Protein AF-A9QQA5-F1 (afdb_monomer_lite)

Radius of gyration: 14.96 Å; chains: 1; bounding box: 37×30×40 Å

Secondary structure (DSSP, 8-state):
-PPEEEEEE--TTSS-EEEEEEE--SSSSGGGGT-SEEEEEEEETTEEEEEEEE--TT-----BEEEEEEE---S--S-EEEEESS-S-EEEEEEEETTTTEEEEE----BTTS-EEEE-

Organism: Lycosa singoriensis (NCBI:txid434756)

Foldseek 3Di:
DEADEAEFEADPVNFKTKDKDKAAPVPDPCVVVQCIWIWMWIGHPQKTKIDTPGDNDPHDDPYYHFKYKYFPQQDDDPWKWKDFPVDNIDTWDWDADNVRRMIMTGGPVGHNRTIMMIGD

Sequence (120 aa):
NDPYTLEIALDKTGSHANGTLFIDDFDSFEYRNGNYLLLKFTYDKNSLQSQIIEGPGKFKTNSWLEKIIIFGIQSPPKTVKLSSKSIKSSELIFYYDETKQLLAIRKPAVNIGEEWIITF

Structure (mmCIF, N/CA/C/O backbone):
data_AF-A9QQA5-F1
#
_entry.id   AF-A9QQA5-F1
#
loop_
_atom_site.group_PDB
_atom_site.id
_atom_site.type_symbol
_atom_site.label_atom_id
_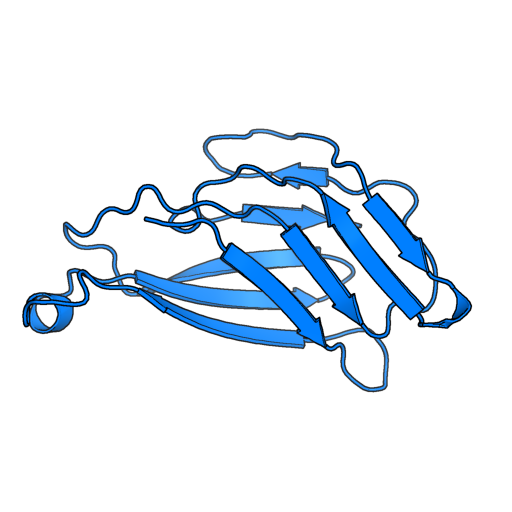atom_site.label_alt_id
_atom_site.label_comp_id
_atom_site.label_asym_id
_atom_site.label_entity_id
_atom_site.label_seq_id
_atom_site.pdbx_PDB_ins_code
_atom_site.Cartn_x
_atom_site.Cartn_y
_atom_site.Cartn_z
_atom_site.occupancy
_atom_site.B_iso_or_equiv
_atom_site.auth_seq_id
_atom_site.auth_comp_id
_atom_site.auth_asym_id
_atom_site.auth_atom_id
_atom_site.pdbx_PDB_model_num
ATOM 1 N N . ASN A 1 1 ? -1.083 2.319 -15.482 1.00 82.38 1 ASN A N 1
ATOM 2 C CA . ASN A 1 1 ? -1.351 3.740 -15.153 1.00 82.38 1 ASN A CA 1
ATOM 3 C C . ASN A 1 1 ? -2.656 3.942 -14.394 1.00 82.38 1 ASN A C 1
ATOM 5 O O . ASN A 1 1 ? -2.843 5.024 -13.850 1.00 82.38 1 ASN A O 1
ATOM 9 N N . ASP A 1 2 ? -3.521 2.930 -14.296 1.00 95.25 2 ASP A N 1
ATOM 10 C CA . ASP A 1 2 ? -4.675 2.970 -13.395 1.00 95.25 2 ASP A CA 1
ATOM 11 C C . ASP A 1 2 ? -4.251 2.938 -11.920 1.00 95.25 2 ASP A C 1
ATOM 13 O O . ASP A 1 2 ? -3.125 2.521 -11.609 1.00 95.25 2 ASP A O 1
ATOM 17 N N . PRO A 1 3 ? -5.105 3.422 -11.007 1.00 98.12 3 PRO A N 1
ATOM 18 C CA . PRO A 1 3 ? -4.818 3.373 -9.586 1.00 98.12 3 PRO A CA 1
ATOM 19 C C . PRO A 1 3 ? -4.900 1.953 -9.012 1.00 98.12 3 PRO A C 1
ATOM 21 O O . PRO A 1 3 ? -5.535 1.064 -9.573 1.00 98.12 3 PRO A O 1
ATOM 24 N N . TYR A 1 4 ? -4.275 1.770 -7.851 1.00 98.50 4 TYR A N 1
ATOM 25 C CA . TYR A 1 4 ? -4.290 0.527 -7.090 1.00 98.50 4 TYR A CA 1
ATOM 26 C C . TYR A 1 4 ? -5.233 0.614 -5.891 1.00 98.50 4 TYR A C 1
ATOM 28 O O . TYR A 1 4 ? -5.221 1.595 -5.140 1.00 98.50 4 TYR A O 1
ATOM 36 N N . THR A 1 5 ? -5.973 -0.469 -5.663 1.00 98.62 5 THR A N 1
ATOM 37 C CA . THR A 1 5 ? -6.555 -0.798 -4.361 1.00 98.62 5 THR A CA 1
ATOM 38 C C . THR A 1 5 ? -5.699 -1.889 -3.718 1.00 98.62 5 THR A C 1
ATOM 40 O O . THR A 1 5 ? -5.415 -2.897 -4.360 1.00 98.62 5 THR A O 1
ATOM 43 N N . LEU A 1 6 ? -5.287 -1.695 -2.463 1.00 98.56 6 LEU A N 1
ATOM 44 C CA . LEU A 1 6 ? -4.600 -2.729 -1.684 1.00 98.56 6 LEU A CA 1
ATOM 45 C C . LEU A 1 6 ? -5.570 -3.396 -0.710 1.00 98.56 6 LEU A C 1
ATOM 47 O O . LEU A 1 6 ? -6.194 -2.720 0.107 1.00 98.56 6 LEU A O 1
ATOM 51 N N . GLU A 1 7 ? -5.651 -4.719 -0.772 1.00 98.56 7 GLU A N 1
ATOM 52 C CA . GLU A 1 7 ? -6.382 -5.549 0.183 1.00 98.56 7 GLU A CA 1
ATOM 53 C C . GLU A 1 7 ? -5.386 -6.246 1.110 1.00 98.56 7 GLU A C 1
ATOM 55 O O . GLU A 1 7 ? -4.525 -7.006 0.670 1.00 98.56 7 GLU A O 1
ATOM 60 N N . ILE A 1 8 ? -5.477 -5.950 2.403 1.00 98.50 8 ILE A N 1
ATOM 61 C CA . ILE A 1 8 ? -4.546 -6.404 3.432 1.00 98.50 8 ILE A CA 1
ATOM 62 C C . ILE A 1 8 ? -5.301 -7.333 4.378 1.00 98.50 8 ILE A C 1
ATOM 64 O O . ILE A 1 8 ? -6.108 -6.886 5.190 1.00 98.50 8 ILE A O 1
ATOM 68 N N . ALA A 1 9 ? -5.045 -8.633 4.281 1.00 98.19 9 ALA A N 1
ATOM 69 C CA . ALA A 1 9 ? -5.574 -9.612 5.224 1.00 98.19 9 ALA A CA 1
ATOM 70 C C . ALA A 1 9 ? -4.571 -9.819 6.361 1.00 98.19 9 ALA A C 1
ATOM 72 O O . ALA A 1 9 ? -3.474 -10.331 6.128 1.00 98.19 9 ALA A O 1
ATOM 73 N N . LEU A 1 10 ? -4.933 -9.397 7.575 1.00 97.94 10 LEU A N 1
ATOM 74 C CA . LEU A 1 10 ? -4.097 -9.611 8.751 1.00 97.94 10 LEU A CA 1
ATOM 75 C C . LEU A 1 10 ? -4.103 -11.084 9.168 1.00 97.94 10 LEU A C 1
ATOM 77 O O . LEU A 1 10 ? -5.049 -11.836 8.917 1.00 97.94 10 LEU A O 1
ATOM 81 N N . ASP A 1 11 ? -3.021 -11.497 9.818 1.00 96.56 11 ASP A N 1
ATOM 82 C CA . ASP A 1 11 ? -2.908 -12.804 10.444 1.00 96.56 11 ASP A CA 1
ATOM 83 C C . ASP A 1 11 ? -3.930 -12.991 11.584 1.00 96.56 11 ASP A C 1
ATOM 85 O O . ASP A 1 11 ? -4.637 -12.071 11.994 1.00 96.56 11 ASP A O 1
ATOM 89 N N . LYS A 1 12 ? -3.999 -14.201 12.155 1.00 93.62 12 LYS A N 1
ATOM 90 C CA . LYS A 1 12 ? -4.972 -14.526 13.219 1.00 93.62 12 LYS A CA 1
ATOM 91 C C . LYS A 1 12 ? -4.857 -13.636 14.457 1.00 93.62 12 LYS A C 1
ATOM 93 O O . LYS A 1 12 ? -5.821 -13.519 15.207 1.00 93.62 12 LYS A O 1
ATOM 98 N N . 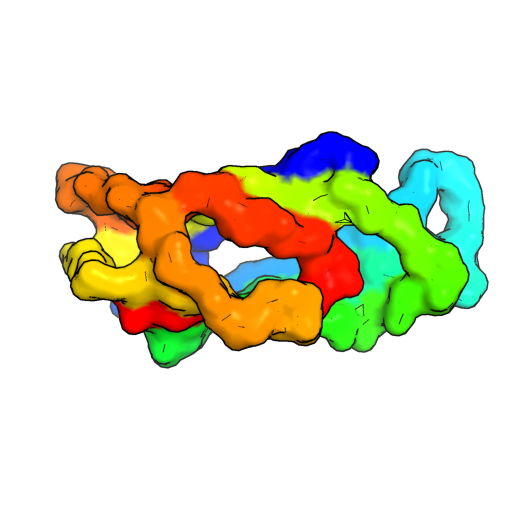THR A 1 13 ? -3.677 -13.072 14.703 1.00 92.50 13 THR A N 1
ATOM 99 C CA . THR A 1 13 ? -3.449 -12.175 15.838 1.00 92.50 13 THR A CA 1
ATOM 100 C C . THR A 1 13 ? -3.836 -10.727 15.528 1.00 92.50 13 THR A C 1
ATOM 102 O O . THR A 1 13 ? -3.911 -9.919 16.450 1.00 92.50 13 THR A O 1
ATOM 105 N N . GLY A 1 14 ? -4.113 -10.401 14.261 1.00 92.62 14 GLY A N 1
ATOM 106 C CA . GLY A 1 14 ? -4.432 -9.049 13.812 1.00 92.62 14 GLY A CA 1
ATOM 107 C C . GLY A 1 14 ? -3.220 -8.117 13.823 1.00 92.62 14 GLY A C 1
ATOM 108 O O . GLY A 1 14 ? -3.392 -6.906 13.933 1.00 92.62 14 GLY A O 1
ATOM 109 N N . SER A 1 15 ? -1.997 -8.654 13.773 1.00 94.12 15 SER A N 1
ATOM 110 C CA . SER A 1 15 ? -0.775 -7.868 13.980 1.00 94.12 15 SER A CA 1
ATOM 111 C C . SER A 1 15 ? 0.136 -7.799 12.762 1.00 94.12 15 SER A C 1
ATOM 113 O O . SER A 1 15 ? 0.882 -6.828 12.644 1.00 94.12 15 SER A O 1
ATOM 115 N N . HIS A 1 16 ? 0.054 -8.767 11.842 1.00 98.06 16 HIS A N 1
ATOM 116 C CA . HIS A 1 16 ? 0.971 -8.836 10.707 1.00 98.06 16 HIS A CA 1
ATOM 117 C C . HIS A 1 16 ? 0.277 -9.155 9.383 1.00 98.06 16 HIS A C 1
ATOM 119 O O . HIS A 1 16 ? -0.608 -10.004 9.310 1.00 98.06 16 HIS A O 1
ATOM 125 N N . ALA A 1 17 ? 0.763 -8.529 8.313 1.00 98.50 17 ALA A N 1
ATOM 126 C CA . ALA A 1 17 ? 0.546 -8.942 6.930 1.00 98.50 17 ALA A CA 1
ATOM 127 C C . ALA A 1 17 ? 1.744 -8.510 6.080 1.00 98.50 17 ALA A C 1
ATOM 129 O O . ALA A 1 17 ? 2.429 -7.539 6.402 1.00 98.50 17 ALA A O 1
ATOM 130 N N . ASN A 1 18 ? 2.014 -9.210 4.984 1.00 98.38 18 ASN A N 1
ATOM 131 C CA . ASN A 1 18 ? 3.004 -8.769 4.009 1.00 98.38 18 ASN A CA 1
ATOM 132 C C . ASN A 1 18 ? 2.628 -9.227 2.600 1.00 98.38 18 ASN A C 1
ATOM 134 O O . ASN A 1 18 ? 1.842 -10.156 2.428 1.00 98.38 18 ASN A O 1
ATOM 138 N N . GLY A 1 19 ? 3.194 -8.558 1.603 1.00 98.62 19 GLY A N 1
ATOM 139 C CA . GLY A 1 19 ? 3.025 -8.905 0.200 1.00 98.62 19 GLY A CA 1
ATOM 140 C C . GLY A 1 19 ? 4.017 -8.152 -0.673 1.00 98.62 19 GLY A C 1
ATOM 141 O O . GLY A 1 19 ? 4.684 -7.223 -0.215 1.00 98.62 19 GLY A O 1
ATOM 142 N N . THR A 1 20 ? 4.115 -8.549 -1.936 1.00 98.56 20 THR A N 1
ATOM 143 C CA . THR A 1 20 ? 4.978 -7.894 -2.924 1.00 98.56 20 THR A CA 1
ATOM 144 C C . THR A 1 20 ? 4.196 -7.529 -4.174 1.00 98.56 20 THR A C 1
ATOM 146 O O . THR A 1 20 ? 3.272 -8.246 -4.553 1.00 98.56 20 THR A O 1
ATOM 149 N N . LEU A 1 21 ? 4.594 -6.444 -4.836 1.00 98.44 21 LEU A N 1
ATOM 150 C CA . LEU A 1 21 ? 4.022 -6.001 -6.106 1.00 98.44 21 LEU A CA 1
ATOM 151 C C . LEU A 1 21 ? 5.144 -5.732 -7.107 1.00 98.44 21 LEU A C 1
ATOM 153 O O . LEU A 1 21 ? 5.997 -4.882 -6.864 1.00 98.44 21 LEU A O 1
ATOM 157 N N . PHE A 1 22 ? 5.120 -6.459 -8.221 1.00 98.00 22 PHE A N 1
ATOM 158 C CA . PHE A 1 22 ? 5.975 -6.221 -9.380 1.00 98.00 22 PHE A CA 1
ATOM 159 C C . PHE A 1 22 ? 5.225 -5.362 -10.404 1.00 98.00 22 PHE A C 1
ATOM 161 O O . PHE A 1 22 ? 4.051 -5.618 -10.674 1.00 98.00 22 PHE A O 1
ATOM 168 N N . ILE A 1 23 ? 5.891 -4.351 -10.961 1.00 97.44 23 ILE A N 1
ATOM 169 C CA . ILE A 1 23 ? 5.331 -3.440 -11.964 1.00 97.44 23 ILE A CA 1
ATOM 170 C C . ILE A 1 23 ? 6.391 -3.160 -13.030 1.00 97.44 23 ILE A C 1
ATOM 172 O O . ILE A 1 23 ? 7.463 -2.660 -12.704 1.00 97.44 23 ILE A O 1
ATOM 176 N N . ASP A 1 24 ? 6.081 -3.404 -14.295 1.00 97.12 24 ASP A N 1
ATOM 177 C CA . ASP A 1 24 ? 6.891 -2.993 -15.443 1.00 97.12 24 ASP A CA 1
ATOM 178 C C . ASP A 1 24 ? 6.011 -2.287 -16.491 1.00 97.12 24 ASP A C 1
ATOM 180 O O . ASP A 1 24 ? 4.946 -1.747 -16.170 1.00 97.12 24 ASP A O 1
ATOM 184 N N . ASP A 1 25 ? 6.485 -2.202 -17.733 1.00 95.88 25 ASP A N 1
ATOM 185 C CA . ASP A 1 25 ? 5.745 -1.584 -18.834 1.00 95.88 25 ASP A CA 1
ATOM 186 C C . ASP A 1 25 ? 4.698 -2.509 -19.484 1.00 95.88 25 ASP A C 1
ATOM 188 O O . ASP A 1 25 ? 3.950 -2.040 -20.342 1.00 95.88 25 ASP A O 1
ATOM 192 N N . PHE A 1 26 ? 4.606 -3.772 -19.042 1.00 94.81 26 PHE A N 1
ATOM 193 C CA . PHE A 1 26 ? 3.729 -4.837 -19.543 1.00 94.81 26 PHE A CA 1
ATOM 194 C C . PHE A 1 26 ? 3.909 -5.244 -21.016 1.00 94.81 26 PHE A C 1
ATOM 196 O O . PHE A 1 26 ? 3.164 -6.102 -21.491 1.00 94.81 26 PHE A O 1
ATOM 203 N N . ASP A 1 27 ? 4.858 -4.655 -21.742 1.00 95.81 27 ASP A N 1
ATOM 204 C CA . ASP A 1 27 ? 4.962 -4.792 -23.203 1.00 95.81 27 ASP A CA 1
ATOM 205 C C . ASP A 1 27 ? 6.351 -5.265 -23.644 1.00 95.81 27 ASP A C 1
ATOM 207 O O . ASP A 1 27 ? 6.488 -6.101 -24.539 1.00 95.81 27 ASP A O 1
ATOM 211 N N . SER A 1 28 ? 7.407 -4.768 -22.999 1.00 97.06 28 SER A N 1
ATOM 212 C CA . SER A 1 28 ? 8.779 -5.020 -23.423 1.00 97.06 28 SER A CA 1
ATOM 213 C C . SER A 1 28 ? 9.516 -6.011 -22.512 1.00 97.06 28 SER A C 1
ATOM 215 O O . SER A 1 28 ? 8.999 -6.537 -21.529 1.00 97.06 28 SER A O 1
ATOM 217 N N . PHE A 1 29 ? 10.784 -6.275 -22.842 1.00 97.56 29 PHE A N 1
ATOM 218 C CA . PHE A 1 29 ? 11.700 -7.039 -21.989 1.00 97.56 29 PHE A CA 1
ATOM 219 C C . PHE A 1 29 ? 12.602 -6.142 -21.129 1.00 97.56 29 PHE A C 1
ATOM 221 O O . PHE A 1 29 ? 13.592 -6.626 -20.577 1.00 97.56 29 PHE A O 1
ATOM 228 N N . GLU A 1 30 ? 12.296 -4.848 -20.997 1.00 97.88 30 GLU A N 1
ATOM 229 C CA . GLU A 1 30 ? 13.130 -3.888 -20.263 1.00 97.88 30 GLU A CA 1
ATOM 230 C C . GLU A 1 30 ? 13.245 -4.204 -18.761 1.00 97.88 30 GLU A C 1
ATOM 232 O O . GLU A 1 30 ? 14.218 -3.791 -18.121 1.00 97.88 30 GLU A O 1
ATOM 237 N N . TYR A 1 31 ? 12.355 -5.037 -18.204 1.00 97.31 31 TYR A N 1
ATOM 238 C CA . TYR A 1 31 ? 12.525 -5.591 -16.858 1.00 97.31 31 TYR A CA 1
ATOM 239 C C . TYR A 1 31 ? 13.862 -6.346 -16.700 1.00 97.31 31 TYR A C 1
ATOM 241 O O . TYR A 1 31 ? 14.478 -6.300 -15.636 1.00 97.31 31 TYR A O 1
ATOM 249 N N . ARG A 1 32 ? 14.381 -6.970 -17.772 1.00 96.94 32 ARG A N 1
ATOM 250 C CA . ARG A 1 32 ? 15.696 -7.645 -17.780 1.00 96.94 32 ARG A CA 1
ATOM 251 C C . ARG A 1 32 ? 16.864 -6.672 -17.620 1.00 96.94 32 ARG A C 1
ATOM 253 O O . ARG A 1 32 ? 17.934 -7.079 -17.181 1.00 96.94 32 ARG A O 1
ATOM 260 N N . ASN A 1 33 ? 16.644 -5.399 -17.946 1.00 97.06 33 ASN A N 1
ATOM 261 C CA . ASN A 1 33 ? 17.600 -4.308 -17.771 1.00 97.06 33 ASN A CA 1
ATOM 262 C C . ASN A 1 33 ? 17.388 -3.556 -16.441 1.00 97.06 33 ASN A C 1
ATOM 264 O O . ASN A 1 33 ? 17.988 -2.502 -16.236 1.00 97.06 33 ASN A O 1
ATOM 268 N N . GLY A 1 34 ? 16.526 -4.058 -15.547 1.00 97.12 34 GLY A N 1
ATOM 269 C CA . GLY A 1 34 ? 16.211 -3.407 -14.273 1.00 97.12 34 GLY A CA 1
ATOM 270 C C . GLY A 1 34 ? 15.174 -2.284 -14.366 1.00 97.12 34 GLY A C 1
ATOM 271 O O . GLY A 1 34 ? 15.007 -1.540 -13.402 1.00 97.12 34 GLY A O 1
ATOM 272 N N . ASN A 1 35 ? 14.478 -2.137 -15.501 1.00 98.12 35 ASN A N 1
ATOM 273 C CA . ASN A 1 35 ? 13.427 -1.131 -15.681 1.00 98.12 35 ASN A CA 1
ATOM 274 C C . ASN A 1 35 ? 12.066 -1.683 -15.237 1.00 98.12 35 ASN A C 1
ATOM 276 O O . ASN A 1 35 ? 11.174 -1.913 -16.048 1.00 98.12 35 ASN A O 1
ATOM 280 N N . TYR A 1 36 ? 11.926 -1.898 -13.936 1.00 98.00 36 TYR A N 1
ATOM 281 C CA . TYR A 1 36 ? 10.699 -2.344 -13.278 1.00 98.00 36 TYR A CA 1
ATOM 282 C C . TYR A 1 36 ? 10.719 -1.868 -11.822 1.00 98.00 36 TYR A C 1
ATOM 284 O O . TYR A 1 36 ? 11.763 -1.457 -11.330 1.00 98.00 36 TYR A O 1
ATOM 292 N N . LEU A 1 37 ? 9.597 -1.940 -11.117 1.00 97.81 37 LEU A N 1
ATOM 293 C CA . LEU A 1 37 ? 9.503 -1.763 -9.670 1.00 97.81 37 LEU A CA 1
ATOM 294 C C . LEU A 1 37 ? 9.157 -3.093 -9.015 1.00 97.81 37 LEU A C 1
ATOM 296 O O . LEU A 1 37 ? 8.203 -3.750 -9.428 1.00 97.81 37 LEU A O 1
ATOM 300 N N . LEU A 1 38 ? 9.877 -3.450 -7.957 1.00 98.50 38 LEU A N 1
ATOM 301 C CA . LEU A 1 38 ? 9.440 -4.472 -7.018 1.00 98.50 38 LEU A CA 1
ATOM 302 C C . LEU A 1 38 ? 9.275 -3.827 -5.647 1.00 98.50 38 LEU A C 1
ATOM 304 O O . LEU A 1 38 ? 10.229 -3.325 -5.052 1.00 98.50 38 LEU A O 1
ATOM 308 N N . LEU A 1 39 ? 8.037 -3.825 -5.169 1.00 98.44 39 LEU A N 1
ATOM 309 C CA . LEU A 1 39 ? 7.639 -3.231 -3.904 1.00 98.44 39 LEU A CA 1
ATOM 310 C C . LEU A 1 39 ? 7.366 -4.327 -2.884 1.00 98.44 39 LEU A C 1
ATOM 312 O O . LEU A 1 39 ? 6.813 -5.373 -3.229 1.00 98.44 39 LEU A O 1
ATOM 316 N N . LYS A 1 40 ? 7.679 -4.056 -1.621 1.00 98.75 40 LYS A N 1
ATOM 317 C CA . LYS A 1 40 ? 7.242 -4.851 -0.477 1.00 98.75 40 LYS A CA 1
ATOM 318 C C . LYS A 1 40 ? 6.296 -4.027 0.382 1.00 98.75 40 LYS A C 1
ATOM 320 O O . LYS A 1 40 ? 6.658 -2.951 0.853 1.00 98.75 40 LYS A O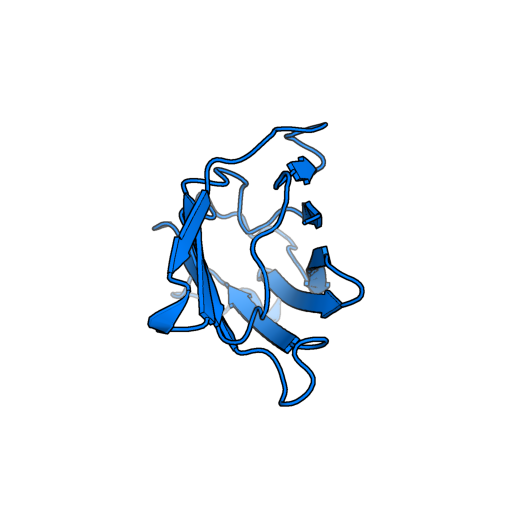 1
ATOM 325 N N . PHE A 1 41 ? 5.116 -4.578 0.636 1.00 98.81 41 PHE A N 1
ATOM 326 C CA . PHE A 1 41 ? 4.176 -4.062 1.618 1.00 98.81 41 PHE A CA 1
ATOM 327 C C . PHE A 1 41 ? 4.307 -4.845 2.919 1.00 98.81 41 PHE A C 1
ATOM 329 O O . PHE A 1 41 ? 4.351 -6.076 2.899 1.00 98.81 41 PHE A O 1
ATOM 336 N N . THR A 1 42 ? 4.363 -4.146 4.049 1.00 98.81 42 THR A N 1
ATOM 337 C CA . THR A 1 42 ? 4.383 -4.769 5.379 1.00 98.81 42 THR A CA 1
ATOM 338 C C . THR A 1 42 ? 3.425 -4.037 6.301 1.00 98.81 42 THR A C 1
ATOM 340 O O . THR A 1 42 ? 3.556 -2.829 6.481 1.00 98.81 42 THR A O 1
ATOM 343 N N . TYR A 1 43 ? 2.480 -4.771 6.883 1.00 98.62 43 TYR A N 1
ATOM 344 C CA . TYR A 1 43 ? 1.727 -4.332 8.048 1.00 98.62 43 TYR A CA 1
ATOM 345 C C . TYR A 1 43 ? 2.389 -4.917 9.298 1.00 98.62 43 TYR A C 1
ATOM 347 O O . TYR A 1 43 ? 2.456 -6.138 9.430 1.00 98.62 43 TYR A O 1
ATOM 355 N N . ASP A 1 44 ? 2.897 -4.057 10.176 1.00 97.56 44 ASP A N 1
ATOM 356 C CA . ASP A 1 44 ? 3.452 -4.407 11.491 1.00 97.56 44 ASP A CA 1
ATOM 357 C C . ASP A 1 44 ? 3.340 -3.191 12.425 1.00 97.56 44 ASP A C 1
ATOM 359 O O . ASP A 1 44 ? 3.397 -2.042 11.971 1.00 97.56 44 ASP A O 1
ATOM 363 N N . LYS A 1 45 ? 3.192 -3.433 13.734 1.00 92.56 45 LYS A N 1
ATOM 364 C CA . LYS A 1 45 ? 3.161 -2.397 14.789 1.00 92.56 45 LYS A CA 1
ATOM 365 C C . LYS A 1 45 ? 2.222 -1.226 14.469 1.00 92.56 45 LYS A C 1
ATOM 367 O O . LYS A 1 45 ? 2.598 -0.067 14.633 1.00 92.56 45 LYS A O 1
ATOM 372 N N . ASN A 1 46 ? 1.002 -1.526 14.014 1.00 93.44 46 ASN A N 1
ATOM 373 C CA . ASN A 1 46 ? 0.003 -0.521 13.620 1.00 93.44 46 ASN A CA 1
ATOM 374 C C . ASN A 1 46 ? 0.535 0.464 12.565 1.00 93.44 46 ASN A C 1
ATOM 376 O O . ASN A 1 46 ? 0.272 1.668 12.612 1.00 93.44 46 ASN A O 1
ATOM 380 N N . SER A 1 47 ? 1.306 -0.049 11.608 1.00 97.75 47 SER A N 1
ATOM 381 C CA . SER A 1 47 ? 1.757 0.699 10.443 1.00 97.75 47 SER A CA 1
ATOM 382 C C . SER A 1 47 ? 1.719 -0.173 9.196 1.00 97.75 47 SER A C 1
ATOM 384 O O . SER A 1 47 ? 2.054 -1.351 9.265 1.00 97.75 47 SER A O 1
ATOM 386 N N . LEU A 1 48 ? 1.333 0.408 8.062 1.00 98.69 48 LEU A N 1
ATOM 387 C CA . LEU A 1 48 ? 1.448 -0.188 6.735 1.00 98.69 48 LEU A CA 1
ATOM 388 C C . LEU A 1 48 ? 2.535 0.565 5.971 1.00 98.69 48 LEU A C 1
ATOM 390 O O . LEU A 1 48 ? 2.430 1.775 5.779 1.00 98.69 48 LEU A O 1
ATOM 394 N N . GLN A 1 49 ? 3.567 -0.144 5.539 1.00 98.69 49 GLN A N 1
ATOM 395 C CA . GLN A 1 49 ? 4.731 0.427 4.869 1.00 98.69 49 GLN A CA 1
ATOM 396 C C . GLN A 1 49 ? 4.858 -0.129 3.457 1.00 98.69 49 GLN A C 1
ATOM 398 O O . GLN A 1 49 ? 4.670 -1.327 3.258 1.00 98.69 49 GLN A O 1
ATOM 403 N N . SER A 1 50 ? 5.214 0.736 2.510 1.00 98.69 50 SER A N 1
ATOM 404 C CA . SER A 1 50 ? 5.656 0.389 1.159 1.00 98.69 50 SER A CA 1
ATOM 405 C C . SER A 1 50 ? 7.139 0.691 1.025 1.00 98.69 50 SER A C 1
ATOM 407 O O . SER A 1 50 ? 7.560 1.822 1.271 1.00 98.69 50 SER A O 1
ATOM 409 N N . GLN A 1 51 ? 7.913 -0.315 0.630 1.00 98.50 51 GLN A N 1
ATOM 410 C CA . GLN A 1 51 ? 9.356 -0.223 0.420 1.00 98.50 51 GLN A CA 1
ATOM 411 C C . GLN A 1 51 ? 9.709 -0.661 -0.997 1.00 98.50 51 GLN A C 1
ATOM 413 O O . GLN A 1 51 ? 9.168 -1.657 -1.481 1.00 98.50 51 GLN A O 1
ATOM 418 N N . ILE A 1 52 ? 10.637 0.042 -1.643 1.00 98.19 52 ILE A N 1
ATOM 419 C CA . ILE A 1 52 ? 11.182 -0.377 -2.938 1.00 98.19 52 ILE A CA 1
ATOM 420 C C . ILE A 1 52 ? 12.314 -1.359 -2.656 1.00 98.19 52 ILE A C 1
ATOM 422 O O . ILE A 1 52 ? 13.331 -0.985 -2.076 1.00 98.19 52 ILE A O 1
ATOM 426 N N . ILE A 1 53 ? 12.141 -2.618 -3.056 1.00 97.88 53 ILE A N 1
ATOM 427 C CA . ILE A 1 53 ? 13.169 -3.647 -2.865 1.00 97.88 53 ILE A CA 1
ATOM 428 C C . ILE A 1 53 ? 14.060 -3.813 -4.099 1.00 97.88 53 ILE A C 1
ATOM 430 O O . ILE A 1 53 ? 15.251 -4.059 -3.935 1.00 97.88 53 ILE A O 1
ATOM 434 N N . GLU A 1 54 ? 13.529 -3.601 -5.310 1.00 97.56 54 GLU A N 1
ATOM 435 C CA . GLU A 1 54 ? 14.309 -3.552 -6.558 1.00 97.56 54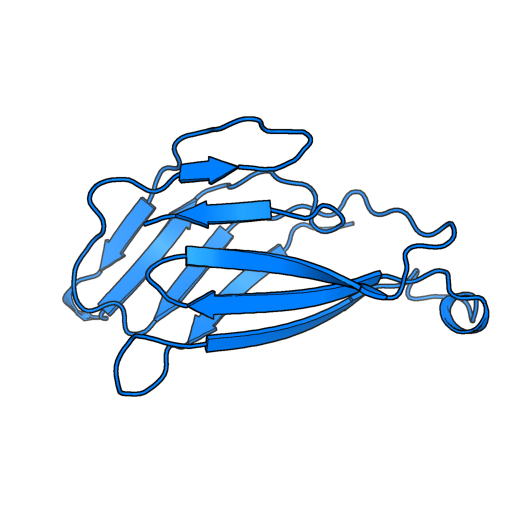 GLU A CA 1
ATOM 436 C C . GLU A 1 54 ? 13.727 -2.520 -7.544 1.00 97.56 54 GLU A C 1
ATOM 438 O O . GLU A 1 54 ? 12.533 -2.204 -7.501 1.00 97.56 54 GLU A O 1
ATOM 443 N N . GLY A 1 55 ? 14.578 -1.996 -8.438 1.00 95.00 55 GLY A N 1
ATOM 444 C CA . GLY A 1 55 ? 14.213 -0.957 -9.410 1.00 95.00 55 GLY A CA 1
ATOM 445 C C . GLY A 1 55 ? 14.535 0.481 -8.967 1.00 95.00 55 GLY A C 1
ATOM 446 O O . GLY A 1 55 ? 15.366 0.682 -8.081 1.00 95.00 55 GLY A O 1
ATOM 447 N N . PRO A 1 56 ? 13.921 1.517 -9.583 1.00 93.88 56 PRO A N 1
ATOM 448 C CA . PRO A 1 56 ? 13.088 1.455 -10.788 1.00 93.88 56 PRO A CA 1
ATOM 449 C C . PRO A 1 56 ? 13.890 1.405 -12.101 1.00 93.88 56 PRO A C 1
ATOM 451 O O . PRO A 1 56 ? 13.303 1.352 -13.181 1.00 93.88 56 PRO A O 1
ATOM 454 N N . GLY A 1 57 ? 15.219 1.545 -12.048 1.00 94.94 57 GLY A N 1
ATOM 455 C CA . GLY A 1 57 ? 16.000 1.862 -13.244 1.00 94.94 57 GLY A CA 1
ATOM 456 C C . GLY A 1 57 ? 15.461 3.141 -13.896 1.00 94.94 57 GLY A C 1
ATOM 457 O O . GLY A 1 57 ? 15.439 4.206 -13.276 1.00 94.94 57 GLY A O 1
ATOM 458 N N . LYS A 1 58 ? 14.994 3.037 -15.144 1.00 95.88 58 LYS A N 1
ATOM 459 C CA . LYS A 1 58 ? 14.321 4.123 -15.881 1.00 95.88 58 LYS A CA 1
ATOM 460 C C . LYS A 1 58 ? 12.793 4.043 -15.843 1.00 95.88 58 LYS A C 1
ATOM 462 O O . LYS A 1 58 ? 12.143 4.944 -16.377 1.00 95.88 58 LYS A O 1
ATOM 467 N N . PHE A 1 59 ? 12.223 2.993 -15.256 1.00 97.00 59 PHE A N 1
ATOM 468 C CA . PHE A 1 59 ? 10.781 2.811 -15.197 1.00 97.00 59 PHE A CA 1
ATOM 469 C C . PHE A 1 59 ? 10.112 3.937 -14.404 1.00 97.00 59 PHE A C 1
ATOM 471 O O . PHE A 1 59 ? 10.628 4.421 -13.395 1.00 97.00 59 PHE A O 1
ATOM 478 N N . LYS A 1 60 ? 8.949 4.375 -14.882 1.00 95.62 60 LYS A N 1
ATOM 479 C CA . LYS A 1 60 ? 8.114 5.384 -14.231 1.00 95.62 60 LYS A CA 1
ATOM 480 C C . LYS A 1 60 ? 6.662 4.982 -14.393 1.00 95.62 60 LYS A C 1
ATOM 482 O O . LYS A 1 60 ? 6.270 4.486 -15.444 1.00 95.62 60 LYS A O 1
ATOM 487 N N . THR A 1 61 ? 5.857 5.268 -13.380 1.00 96.69 61 THR A N 1
ATOM 488 C CA . THR A 1 61 ? 4.418 5.023 -13.422 1.00 96.69 61 THR A CA 1
ATOM 489 C C . THR A 1 61 ? 3.650 6.220 -12.882 1.00 96.69 61 THR A C 1
ATOM 491 O O . THR A 1 61 ? 4.066 6.860 -11.915 1.00 96.69 61 THR A O 1
ATOM 494 N N . ASN A 1 62 ? 2.510 6.511 -13.510 1.00 97.00 62 ASN A N 1
ATOM 495 C CA . ASN A 1 62 ? 1.536 7.477 -12.999 1.00 97.00 62 ASN A CA 1
ATOM 496 C C . ASN A 1 62 ? 0.481 6.809 -12.104 1.00 97.00 62 ASN A C 1
ATOM 498 O O . ASN A 1 62 ? -0.411 7.486 -11.595 1.00 97.00 62 ASN A O 1
ATOM 502 N N . SER A 1 63 ? 0.563 5.487 -11.919 1.00 97.88 63 SER A N 1
ATOM 503 C CA . SER A 1 63 ? -0.314 4.765 -11.006 1.00 97.88 63 SER A CA 1
ATOM 504 C C . SER A 1 63 ? -0.114 5.229 -9.563 1.00 97.88 63 SER A C 1
ATOM 506 O O . SER A 1 63 ? 0.992 5.531 -9.112 1.00 97.88 63 SER A O 1
ATOM 508 N N . TRP A 1 64 ? -1.209 5.261 -8.820 1.00 98.31 64 TRP A N 1
ATOM 509 C CA . TRP A 1 64 ? -1.268 5.804 -7.468 1.00 98.31 64 TRP A CA 1
ATOM 510 C C . TRP A 1 64 ? -2.205 4.966 -6.599 1.00 98.31 64 TRP A C 1
ATOM 512 O O . TRP A 1 64 ? -2.994 4.174 -7.111 1.00 98.31 64 TRP A O 1
ATOM 522 N N . LEU A 1 65 ? -2.111 5.117 -5.282 1.00 98.50 65 LEU A N 1
ATOM 523 C CA . LEU A 1 65 ? -2.911 4.355 -4.328 1.00 98.50 65 LEU A CA 1
ATOM 524 C C . LEU A 1 65 ? -4.260 5.038 -4.065 1.00 98.50 65 LEU A C 1
ATOM 526 O O . LEU A 1 65 ? -4.317 6.086 -3.413 1.00 98.50 65 LEU A O 1
ATOM 530 N N . GLU A 1 66 ? -5.354 4.445 -4.546 1.00 98.56 66 GLU A N 1
ATOM 531 C CA . GLU A 1 66 ? -6.701 5.012 -4.386 1.00 98.56 66 GLU A CA 1
ATOM 532 C C . GLU A 1 66 ? -7.436 4.545 -3.134 1.00 98.56 66 GLU A C 1
ATOM 534 O O . GLU A 1 66 ? -8.293 5.267 -2.614 1.00 98.56 66 GLU A O 1
ATOM 539 N N . LYS A 1 67 ? -7.127 3.346 -2.640 1.00 98.69 67 LYS A N 1
ATOM 540 C CA . LYS A 1 67 ? -7.876 2.722 -1.552 1.00 98.69 67 LYS A CA 1
ATOM 541 C C . LYS A 1 67 ? -7.041 1.655 -0.868 1.00 98.69 67 LYS A C 1
ATOM 543 O O . LYS A 1 67 ? -6.267 0.951 -1.512 1.00 98.69 67 LYS A O 1
ATOM 548 N N . ILE A 1 68 ? -7.242 1.522 0.435 1.00 98.75 68 ILE A N 1
ATOM 549 C CA . ILE A 1 68 ? -6.742 0.388 1.209 1.00 98.75 68 ILE A CA 1
ATOM 550 C C . ILE A 1 68 ? -7.922 -0.223 1.949 1.00 98.75 68 ILE A C 1
ATOM 552 O O . ILE A 1 68 ? -8.736 0.506 2.518 1.00 98.75 68 ILE A O 1
ATOM 556 N N . ILE A 1 69 ? -8.007 -1.546 1.941 1.00 98.62 69 ILE A N 1
ATOM 557 C CA . ILE A 1 69 ? -8.964 -2.326 2.719 1.00 98.62 69 ILE A CA 1
ATOM 558 C C . ILE A 1 69 ? -8.152 -3.246 3.621 1.00 98.62 69 ILE A C 1
ATOM 560 O O . ILE A 1 69 ? -7.316 -3.996 3.127 1.00 98.62 69 ILE A O 1
ATOM 564 N N . ILE A 1 70 ? -8.377 -3.184 4.930 1.00 98.44 70 ILE A N 1
ATOM 565 C CA . ILE A 1 70 ? -7.693 -4.033 5.908 1.00 98.44 70 ILE A CA 1
ATOM 566 C C . ILE A 1 70 ? -8.722 -4.906 6.609 1.00 98.44 70 ILE A C 1
ATOM 568 O O . ILE A 1 70 ? -9.672 -4.389 7.196 1.00 98.44 70 ILE A O 1
ATOM 572 N N . PHE A 1 71 ? -8.517 -6.216 6.552 1.00 98.12 71 PHE A N 1
ATOM 573 C CA . PHE A 1 71 ? -9.354 -7.228 7.187 1.00 98.12 71 PHE A CA 1
ATOM 574 C C . PHE A 1 71 ? -8.702 -7.720 8.480 1.00 98.12 71 PHE A C 1
ATOM 576 O O . PHE A 1 71 ? -7.499 -7.977 8.506 1.00 98.12 71 PHE A O 1
ATOM 583 N N . GLY A 1 72 ? -9.504 -7.905 9.530 1.00 95.88 72 GLY A N 1
ATOM 584 C CA . GLY A 1 72 ? -9.046 -8.441 10.815 1.00 95.88 72 GLY A CA 1
ATOM 585 C C . GLY A 1 72 ? -8.533 -7.385 11.797 1.00 95.88 72 GLY A C 1
ATOM 586 O O . GLY A 1 72 ? -7.924 -7.739 12.805 1.00 95.88 72 GLY A O 1
ATOM 587 N N . ILE A 1 73 ? -8.780 -6.094 11.536 1.00 93.75 73 ILE A N 1
ATOM 588 C CA . ILE A 1 73 ? -8.553 -5.036 12.530 1.00 93.75 73 ILE A CA 1
ATOM 589 C C . ILE A 1 73 ? -9.655 -5.134 13.585 1.00 93.75 73 ILE A C 1
ATOM 591 O O . ILE A 1 73 ? -10.830 -5.003 13.263 1.00 93.75 73 ILE A O 1
ATOM 595 N N . GLN A 1 74 ? -9.272 -5.365 14.843 1.00 92.06 74 GLN A N 1
ATOM 596 C CA . GLN A 1 74 ? -10.219 -5.611 15.939 1.00 92.06 74 GLN A CA 1
ATOM 597 C C . GLN A 1 74 ? -10.912 -4.341 16.445 1.00 92.06 74 GLN A C 1
ATOM 599 O O . GLN A 1 74 ? -12.028 -4.410 16.959 1.00 92.06 74 GLN A O 1
ATOM 604 N N . SER A 1 75 ? -10.255 -3.186 16.333 1.00 93.25 75 SER A N 1
ATOM 605 C CA . SER A 1 75 ? -10.772 -1.906 16.810 1.00 93.25 75 SER A CA 1
ATOM 606 C C . SER A 1 75 ? -10.413 -0.772 15.850 1.00 93.25 75 SER A C 1
ATOM 608 O O . SER A 1 75 ? -9.340 -0.792 15.242 1.00 93.25 75 SER A O 1
ATOM 610 N N . PRO A 1 76 ? -11.295 0.229 15.683 1.00 95.44 76 PRO A N 1
ATOM 611 C CA . PRO A 1 76 ? -11.027 1.330 14.773 1.00 95.44 76 PRO A CA 1
ATOM 612 C C . PRO A 1 76 ? -9.851 2.183 15.277 1.00 95.44 76 PRO A C 1
ATOM 614 O O . PRO A 1 76 ? -9.764 2.458 16.481 1.00 95.44 76 PRO A O 1
ATOM 617 N N . PRO A 1 77 ? -8.978 2.665 14.375 1.00 96.38 77 PRO A N 1
ATOM 618 C CA . PRO A 1 77 ? -7.966 3.646 14.734 1.00 96.38 77 PRO A CA 1
ATOM 619 C C . PRO A 1 77 ? -8.611 4.975 15.130 1.00 96.38 77 PRO A C 1
ATOM 621 O O . PRO A 1 77 ? -9.727 5.296 14.719 1.00 96.38 77 PRO A O 1
ATOM 624 N N . LYS A 1 78 ? -7.884 5.790 15.902 1.00 97.44 78 LYS A N 1
ATOM 625 C CA . LYS A 1 78 ? -8.317 7.169 16.193 1.00 97.44 78 LYS A CA 1
ATOM 626 C C . LYS A 1 78 ? -8.042 8.099 15.018 1.00 97.44 78 LYS A C 1
ATOM 628 O O . LYS A 1 78 ? -8.832 8.996 14.751 1.00 97.44 78 LYS A O 1
ATOM 633 N N . THR A 1 79 ? -6.911 7.896 14.349 1.00 97.94 79 THR A N 1
ATOM 634 C CA . THR A 1 79 ? -6.446 8.713 13.227 1.00 97.94 79 THR A CA 1
ATOM 635 C C . THR A 1 79 ? -5.673 7.833 12.268 1.00 97.94 79 THR A C 1
ATOM 637 O O . THR A 1 79 ? -4.898 7.002 12.717 1.00 97.94 79 THR A O 1
ATOM 640 N N . VAL A 1 80 ? -5.786 8.073 10.967 1.00 98.50 80 VAL A N 1
ATOM 641 C CA . VAL A 1 80 ? -4.927 7.422 9.973 1.00 98.50 80 VAL A CA 1
ATOM 642 C C . VAL A 1 80 ? -4.081 8.497 9.312 1.00 98.50 80 VAL A C 1
ATOM 644 O O . VAL A 1 80 ? -4.626 9.475 8.807 1.00 98.50 80 VAL A O 1
ATOM 647 N N . LYS A 1 81 ? -2.754 8.351 9.317 1.00 98.56 81 LYS A N 1
ATOM 648 C CA . LYS A 1 81 ? -1.835 9.352 8.750 1.00 98.56 81 LYS A CA 1
ATOM 649 C C . LYS A 1 81 ? -0.905 8.730 7.730 1.00 98.56 81 LYS A C 1
ATOM 651 O O . LYS A 1 81 ? -0.244 7.745 8.027 1.00 98.56 81 LYS A O 1
ATOM 656 N N . LEU A 1 82 ? -0.827 9.349 6.561 1.00 98.69 82 LEU A N 1
ATOM 657 C CA . LEU A 1 82 ? 0.113 9.038 5.494 1.00 98.69 82 LEU A CA 1
ATOM 658 C C . LEU A 1 82 ? 1.339 9.944 5.590 1.00 98.69 82 LEU A C 1
ATOM 660 O O . LEU A 1 82 ? 1.207 11.147 5.818 1.00 98.69 82 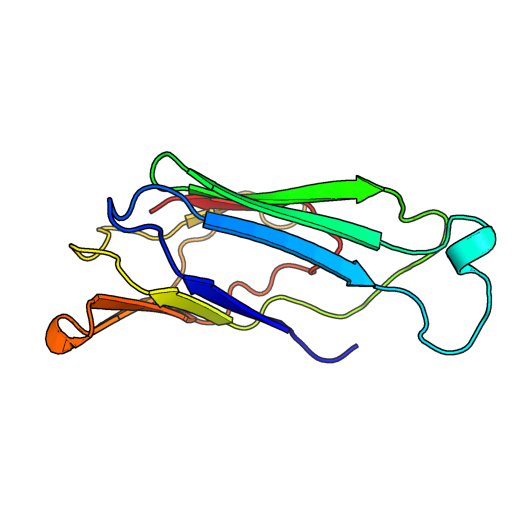LEU A O 1
ATOM 664 N N . SER A 1 83 ? 2.516 9.380 5.349 1.00 98.44 83 SER A N 1
ATOM 665 C CA . SER A 1 83 ? 3.755 10.115 5.109 1.00 98.44 83 SER A CA 1
ATOM 666 C C . SER A 1 83 ? 4.534 9.466 3.964 1.00 98.44 83 SER A C 1
ATOM 668 O O . SER A 1 83 ? 4.624 8.243 3.870 1.00 98.44 83 SER A O 1
ATOM 670 N N . SER A 1 84 ? 5.080 10.292 3.080 1.00 98.25 84 SER A N 1
ATOM 671 C CA . SER A 1 84 ? 5.972 9.923 1.984 1.00 98.25 84 SER A CA 1
ATOM 672 C C . SER A 1 84 ? 6.921 11.087 1.688 1.00 98.25 84 SER A C 1
ATOM 674 O O . SER A 1 84 ? 6.826 12.170 2.275 1.00 98.25 84 SER A O 1
ATOM 676 N N . LYS A 1 85 ? 7.836 10.898 0.735 1.00 96.44 85 LYS A N 1
ATOM 677 C CA . LYS A 1 85 ? 8.728 11.975 0.285 1.00 96.44 85 LYS A CA 1
ATOM 678 C C . LYS A 1 85 ? 7.954 13.167 -0.296 1.00 96.44 85 LYS A C 1
ATOM 680 O O . LYS A 1 85 ? 8.304 14.314 -0.019 1.00 96.44 85 LYS A O 1
ATOM 685 N N . SER A 1 86 ? 6.933 12.900 -1.111 1.00 96.44 86 SER A N 1
ATOM 686 C CA . SER A 1 86 ? 6.084 13.926 -1.732 1.00 96.44 86 SER A CA 1
ATOM 687 C C . SER A 1 86 ? 5.027 14.480 -0.770 1.00 96.44 86 SER A C 1
ATOM 689 O O . SER A 1 86 ? 4.703 15.668 -0.820 1.00 96.44 86 SER A O 1
ATOM 691 N N . ILE A 1 87 ? 4.531 13.651 0.151 1.00 94.94 87 ILE A N 1
ATOM 692 C CA . ILE A 1 87 ? 3.500 13.996 1.130 1.00 94.94 87 ILE A CA 1
ATOM 693 C C . ILE A 1 87 ? 4.127 13.947 2.522 1.00 94.94 87 ILE A C 1
ATOM 695 O O . ILE A 1 87 ? 4.112 12.910 3.174 1.00 94.94 87 ILE A O 1
ATOM 699 N N . LYS A 1 88 ? 4.656 15.080 3.010 1.00 93.06 88 LYS A N 1
ATOM 700 C CA . LYS A 1 88 ? 5.316 15.154 4.333 1.00 93.06 88 LYS A CA 1
ATOM 701 C C . LYS A 1 88 ? 4.494 14.469 5.433 1.00 93.06 88 LYS A C 1
ATOM 703 O O . LYS A 1 88 ? 4.999 13.603 6.141 1.00 93.06 88 LYS A O 1
ATOM 708 N N . SER A 1 89 ? 3.230 14.866 5.566 1.00 95.19 89 SER A N 1
ATOM 709 C CA . SER A 1 89 ? 2.231 14.188 6.389 1.00 95.19 89 SER A CA 1
ATOM 710 C C . SER A 1 89 ? 0.832 14.632 5.964 1.00 95.19 89 SER A C 1
ATOM 712 O O . SER A 1 89 ? 0.625 15.811 5.671 1.00 95.19 89 SER A O 1
ATOM 714 N N . SER A 1 90 ? -0.121 13.706 5.922 1.00 97.25 90 SER A N 1
ATOM 715 C CA . SER A 1 90 ? -1.526 13.985 5.631 1.00 97.25 90 SER A CA 1
ATOM 716 C C . SER A 1 90 ? -2.423 13.029 6.411 1.00 97.25 90 SER A C 1
ATOM 718 O O . SER A 1 90 ? -2.149 11.833 6.478 1.00 97.25 90 SER A O 1
ATOM 720 N N . GLU A 1 91 ? -3.482 13.552 7.021 1.00 98.38 91 GLU A N 1
ATOM 721 C CA . GLU A 1 91 ? -4.502 12.733 7.672 1.00 98.38 91 GLU A CA 1
ATOM 722 C C . GLU A 1 91 ? -5.500 12.207 6.634 1.00 98.38 91 GLU A C 1
ATOM 724 O O . GLU A 1 91 ? -5.943 12.945 5.752 1.00 98.38 91 GLU A O 1
ATOM 729 N N . LEU A 1 92 ? -5.834 10.922 6.728 1.00 98.50 92 LEU A N 1
ATOM 730 C CA . LEU A 1 92 ? -6.685 10.217 5.780 1.00 98.50 92 LEU A CA 1
ATOM 731 C C . LEU A 1 92 ? -8.067 9.944 6.366 1.00 98.50 92 LEU A C 1
ATOM 733 O O . LEU A 1 92 ? -8.226 9.623 7.542 1.00 98.50 92 LEU A O 1
ATOM 737 N N . ILE A 1 93 ? -9.070 9.994 5.492 1.00 98.25 93 ILE A N 1
ATOM 738 C CA . ILE A 1 93 ? -10.440 9.595 5.817 1.00 98.25 93 ILE A CA 1
ATOM 739 C C . ILE A 1 93 ? -10.528 8.069 5.780 1.00 98.25 93 ILE A C 1
ATOM 741 O O . ILE A 1 93 ? -10.073 7.440 4.819 1.00 98.25 93 ILE A O 1
ATOM 745 N N . PHE A 1 94 ? -11.172 7.481 6.785 1.00 98.56 94 PHE A N 1
ATOM 746 C CA . PHE A 1 94 ? -11.421 6.047 6.854 1.00 98.56 94 PHE A CA 1
ATOM 747 C C . PHE A 1 94 ? -12.838 5.730 7.339 1.00 98.56 94 PHE A C 1
ATOM 749 O O . PHE A 1 94 ? -13.511 6.560 7.949 1.00 98.56 94 PHE A O 1
ATOM 756 N N . TYR A 1 95 ? -13.271 4.504 7.063 1.00 98.19 95 TYR A N 1
ATOM 757 C CA . TYR A 1 95 ? -14.519 3.916 7.535 1.00 98.19 95 TYR A CA 1
ATOM 758 C C . TYR A 1 95 ? -14.208 2.562 8.162 1.00 98.19 95 TYR A C 1
ATOM 760 O O . TYR A 1 95 ? -13.404 1.810 7.612 1.00 98.19 95 TYR A O 1
ATOM 768 N N . TYR A 1 96 ? -14.844 2.247 9.286 1.00 98.50 96 TYR A N 1
ATOM 769 C CA . TYR A 1 96 ? -14.692 0.959 9.955 1.00 98.50 96 TYR A CA 1
ATOM 770 C C . TYR A 1 96 ? -16.040 0.240 10.029 1.00 98.50 96 TYR A C 1
ATOM 772 O O . TYR A 1 96 ? -17.030 0.819 10.474 1.00 98.50 96 TYR A O 1
ATOM 780 N N . ASP A 1 97 ? -16.067 -1.011 9.576 1.00 98.06 97 ASP A N 1
ATOM 781 C CA . ASP A 1 97 ? -17.196 -1.928 9.713 1.00 98.06 97 ASP A CA 1
ATOM 782 C C . ASP A 1 97 ? -16.876 -2.916 10.840 1.00 98.06 97 ASP A C 1
ATOM 784 O O . ASP A 1 97 ? -16.099 -3.854 10.659 1.00 98.06 97 ASP A O 1
ATOM 788 N N . GLU A 1 98 ? -17.476 -2.691 12.009 1.00 96.06 98 GLU A N 1
ATOM 789 C CA . GLU A 1 98 ? -17.265 -3.514 13.203 1.00 96.06 98 GLU A CA 1
ATOM 790 C C . GLU A 1 98 ? -17.744 -4.956 13.008 1.00 96.06 98 GLU A C 1
ATOM 792 O O . GLU A 1 98 ? -17.093 -5.891 13.468 1.00 96.06 98 GLU A O 1
ATOM 797 N N . THR A 1 99 ? -18.834 -5.156 12.259 1.00 96.19 99 THR A N 1
ATOM 798 C CA . THR A 1 99 ? -19.392 -6.495 12.018 1.00 96.19 99 THR A CA 1
ATOM 799 C C . THR A 1 99 ? -18.466 -7.362 11.173 1.00 96.19 99 THR A C 1
ATOM 801 O O . THR A 1 99 ? -18.437 -8.580 11.336 1.00 96.19 99 THR A O 1
ATOM 804 N N . LYS A 1 100 ? -17.688 -6.729 10.287 1.00 95.75 100 LYS A N 1
ATOM 805 C CA . LYS A 1 100 ? -16.729 -7.398 9.399 1.00 95.75 100 LYS A CA 1
ATOM 806 C C . LYS A 1 100 ? -15.278 -7.266 9.851 1.00 95.75 100 LYS A C 1
ATOM 808 O O . LYS A 1 100 ? -14.411 -7.828 9.187 1.00 95.75 100 LYS A O 1
ATOM 813 N N . GLN A 1 101 ? -15.008 -6.517 10.924 1.00 96.00 101 GLN A N 1
ATOM 814 C CA . GLN A 1 101 ? -13.652 -6.164 11.364 1.00 96.00 101 GLN A CA 1
ATOM 815 C C . GLN A 1 101 ? -12.805 -5.615 10.204 1.00 96.00 101 GLN A C 1
ATOM 817 O O . GLN A 1 101 ? -11.694 -6.077 9.929 1.00 96.00 101 GLN A O 1
ATOM 822 N N . LEU A 1 102 ? -13.387 -4.662 9.468 1.00 97.44 102 LEU A N 1
ATOM 823 C CA . LEU A 1 102 ? -12.851 -4.155 8.207 1.00 97.44 102 LEU A CA 1
ATOM 824 C C . LEU A 1 102 ? -12.631 -2.646 8.273 1.00 97.44 102 LEU A C 1
ATOM 826 O O . LEU A 1 102 ? -13.561 -1.889 8.546 1.00 97.44 102 LEU A O 1
ATOM 830 N N . LEU A 1 103 ? -11.416 -2.204 7.948 1.00 98.44 103 LEU A N 1
ATOM 831 C CA . LEU A 1 103 ? -11.051 -0.793 7.823 1.00 98.44 103 LEU A CA 1
ATOM 832 C C . LEU A 1 103 ? -10.846 -0.425 6.349 1.00 98.44 103 LEU A C 1
ATOM 834 O O . LEU A 1 103 ? -9.979 -0.984 5.683 1.00 98.44 103 LEU A O 1
ATOM 838 N N . ALA A 1 104 ? -11.603 0.548 5.848 1.00 98.62 104 ALA A N 1
ATOM 839 C CA . ALA A 1 104 ? -11.455 1.090 4.501 1.00 98.62 104 ALA A CA 1
ATOM 840 C C . ALA A 1 104 ? -10.880 2.511 4.555 1.00 98.62 104 ALA A C 1
ATOM 842 O O . ALA A 1 104 ? -11.529 3.426 5.058 1.00 98.62 104 ALA A O 1
ATOM 843 N N . ILE A 1 105 ? -9.683 2.712 4.003 1.00 98.75 105 ILE A N 1
ATOM 844 C CA . ILE A 1 105 ? -9.006 4.012 3.918 1.00 98.75 105 ILE A CA 1
ATOM 845 C C . ILE A 1 105 ? -9.230 4.591 2.523 1.00 98.75 105 ILE A C 1
ATOM 847 O O . ILE A 1 105 ? -8.952 3.945 1.508 1.00 98.75 105 ILE A O 1
ATOM 851 N N . ARG A 1 106 ? -9.732 5.825 2.465 1.00 98.31 106 ARG A N 1
ATOM 852 C CA . ARG A 1 106 ? -10.155 6.471 1.224 1.00 98.31 106 ARG A CA 1
ATOM 853 C C . ARG A 1 106 ? -9.080 7.410 0.687 1.00 98.31 106 ARG A C 1
ATOM 855 O O . ARG A 1 106 ? -8.715 8.377 1.348 1.00 98.31 106 ARG A O 1
ATOM 862 N N . LYS A 1 107 ? -8.705 7.201 -0.579 1.00 97.81 107 LYS A N 1
ATOM 863 C CA . LYS A 1 107 ? -7.901 8.110 -1.405 1.00 97.81 107 LYS A CA 1
ATOM 864 C C . LYS A 1 107 ? -6.571 8.549 -0.757 1.00 97.81 107 LYS A C 1
ATOM 866 O O . LYS A 1 107 ? -6.371 9.753 -0.609 1.00 97.81 107 LYS A O 1
ATOM 871 N N . PRO A 1 108 ? -5.642 7.622 -0.426 1.00 98.19 108 PRO A N 1
ATOM 872 C CA . PRO A 1 108 ? -4.285 7.994 -0.012 1.00 98.19 108 PRO A CA 1
ATOM 873 C C . PRO A 1 108 ? -3.569 8.928 -1.001 1.00 98.19 108 PRO A C 1
ATOM 875 O O . PRO A 1 108 ? -2.814 9.793 -0.577 1.00 98.19 108 PRO A O 1
ATOM 878 N N . ALA A 1 109 ? -3.831 8.792 -2.308 1.00 97.50 109 ALA A N 1
ATOM 879 C CA . ALA A 1 109 ? -3.341 9.702 -3.354 1.00 97.50 109 ALA A CA 1
ATOM 880 C C . ALA A 1 109 ? -1.808 9.790 -3.497 1.00 97.50 109 ALA A C 1
ATOM 882 O O . ALA A 1 109 ? -1.305 10.689 -4.166 1.00 97.50 109 ALA A O 1
ATOM 883 N N . VAL A 1 110 ? -1.068 8.843 -2.917 1.00 98.31 110 VAL A N 1
ATOM 884 C CA . VAL A 1 110 ? 0.384 8.715 -3.090 1.00 98.31 110 VAL A CA 1
ATOM 885 C C . VAL A 1 110 ? 0.707 7.916 -4.351 1.00 98.31 110 VAL A C 1
ATOM 887 O O . VAL A 1 110 ? -0.004 6.964 -4.683 1.00 98.31 110 VAL A O 1
ATOM 890 N N . ASN A 1 111 ? 1.770 8.295 -5.065 1.00 98.19 111 ASN A N 1
ATOM 891 C CA . ASN A 1 111 ? 2.273 7.509 -6.191 1.00 98.19 111 ASN A CA 1
ATOM 892 C C . ASN A 1 111 ? 2.704 6.116 -5.697 1.00 98.19 111 ASN A C 1
ATOM 894 O O . ASN A 1 111 ? 3.344 6.002 -4.652 1.00 98.19 111 ASN A O 1
ATOM 898 N N . ILE A 1 112 ? 2.348 5.056 -6.428 1.00 97.75 112 ILE A N 1
ATOM 899 C CA . ILE A 1 112 ? 2.649 3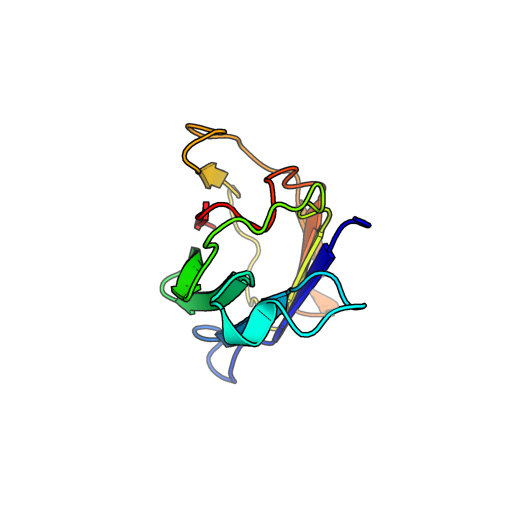.686 -5.983 1.00 97.75 112 ILE A CA 1
ATOM 900 C C . ILE A 1 112 ? 4.153 3.380 -6.025 1.00 97.75 112 ILE A C 1
ATOM 902 O O . ILE A 1 112 ? 4.628 2.556 -5.256 1.00 97.75 112 ILE A O 1
ATOM 906 N N . GLY A 1 113 ? 4.898 4.057 -6.904 1.00 97.12 113 GLY A N 1
ATOM 907 C CA . GLY A 1 113 ? 6.346 3.934 -7.057 1.00 97.12 113 GLY A CA 1
ATOM 908 C C . GLY A 1 113 ? 7.157 4.801 -6.096 1.00 97.12 113 GLY A C 1
ATOM 909 O O . GLY A 1 113 ? 8.358 4.960 -6.299 1.00 97.12 113 GLY A O 1
ATOM 910 N N . GLU A 1 114 ? 6.525 5.379 -5.074 1.00 96.44 114 GLU A N 1
ATOM 911 C CA . GLU A 1 114 ? 7.208 6.026 -3.957 1.00 96.44 114 GLU A CA 1
ATOM 912 C C . GLU A 1 114 ? 7.105 5.165 -2.696 1.00 96.44 114 GLU A C 1
ATOM 914 O O . GLU A 1 114 ? 6.122 4.456 -2.478 1.00 96.44 114 GLU A O 1
ATOM 919 N N . GLU A 1 115 ? 8.107 5.267 -1.828 1.00 98.44 115 GLU A N 1
ATOM 920 C CA . GLU A 1 115 ? 8.016 4.708 -0.483 1.00 98.44 115 GLU A CA 1
ATOM 921 C C . GLU A 1 115 ? 7.106 5.576 0.385 1.00 98.44 115 GLU A C 1
ATOM 923 O O . GLU A 1 115 ? 7.165 6.813 0.363 1.00 98.44 115 GLU A O 1
ATOM 928 N N . TRP A 1 116 ? 6.255 4.918 1.163 1.00 98.69 116 TRP A N 1
ATOM 929 C CA . TRP A 1 116 ? 5.290 5.575 2.030 1.00 98.69 116 TRP A CA 1
ATOM 930 C C . TRP A 1 116 ? 4.992 4.729 3.261 1.00 98.69 116 TRP A C 1
ATOM 932 O O . TRP A 1 116 ? 5.133 3.506 3.259 1.00 98.69 116 TRP A O 1
ATOM 942 N N . ILE A 1 117 ? 4.552 5.402 4.319 1.00 98.75 117 ILE A N 1
ATOM 943 C CA . ILE A 1 117 ? 4.082 4.796 5.560 1.00 98.75 117 ILE A CA 1
ATOM 944 C C . ILE A 1 117 ? 2.705 5.348 5.906 1.00 98.75 117 ILE A C 1
ATOM 946 O O . ILE A 1 117 ? 2.452 6.550 5.798 1.00 98.75 117 ILE A O 1
ATOM 950 N N . ILE A 1 118 ? 1.818 4.459 6.337 1.00 98.69 118 ILE A N 1
ATOM 951 C CA . ILE A 1 118 ? 0.529 4.795 6.926 1.00 98.69 118 ILE A CA 1
ATOM 952 C C . ILE A 1 118 ? 0.525 4.301 8.366 1.00 98.69 118 ILE A C 1
ATOM 954 O O . ILE A 1 118 ? 0.723 3.114 8.606 1.00 98.69 118 ILE A O 1
ATOM 958 N N . THR A 1 119 ? 0.308 5.205 9.317 1.00 98.31 119 THR A N 1
ATOM 959 C CA . THR A 1 119 ? 0.186 4.894 10.750 1.00 98.31 119 THR A CA 1
ATOM 960 C C . THR A 1 119 ? -1.268 5.003 11.197 1.00 98.31 119 THR A C 1
ATOM 962 O O . THR A 1 119 ? -1.964 5.923 10.749 1.00 98.31 119 THR A O 1
ATOM 965 N N . PHE A 1 120 ? -1.689 4.099 12.081 1.00 96.31 120 PHE A N 1
ATOM 966 C CA . PHE A 1 120 ? -3.061 3.930 12.579 1.00 96.31 120 PHE A CA 1
ATOM 967 C C . PHE A 1 120 ? -3.199 4.350 14.054 1.00 96.31 120 PHE A C 1
ATOM 969 O O . PHE A 1 120 ? -2.178 4.296 14.778 1.00 96.31 120 PHE A O 1
#

InterPro domains:
  IPR013780 Glycosyl hydrolase, all-beta [G3DSA:2.60.40.1180] (1-120)
  IPR033403 Domain of unknown function DUF5110 [PF17137] (4-61)

pLDDT: mean 97.12, std 2.15, range [82.38, 98.81]